Protein AF-A0A1Y5TD25-F1 (afdb_monomer_lite)

pLDDT: mean 84.26, std 8.85, range [54.5, 94.94]

Sequence (122 aa):
MSAVLLEIVLPIAVLAVLAAVLPLVLMPRSNRSQAVLRHTALITGVILLLVSGLIFVVLHLAAGQPVLGAFQVAPLPTVWYFLRMGLLSAIVWAPVLALGWYGLAQRIEQLKHLDQMREDDR

Structure (mmCIF, N/CA/C/O backbone):
data_AF-A0A1Y5TD25-F1
#
_entry.id   AF-A0A1Y5TD25-F1
#
loop_
_atom_site.group_PDB
_atom_site.id
_atom_site.type_symbol
_atom_site.label_atom_id
_atom_site.label_alt_id
_atom_site.label_comp_id
_atom_site.label_asym_id
_atom_site.label_entity_id
_atom_site.label_seq_id
_atom_site.pdbx_PDB_ins_code
_atom_site.Cartn_x
_atom_site.Cartn_y
_atom_site.Cartn_z
_atom_site.occupancy
_atom_site.B_iso_or_equiv
_atom_site.auth_seq_id
_atom_site.auth_comp_id
_atom_site.auth_asym_id
_atom_site.auth_atom_id
_atom_site.pdbx_PDB_model_num
ATOM 1 N N . MET A 1 1 ? -5.896 -1.862 -27.809 1.00 54.50 1 MET A N 1
ATOM 2 C CA . MET A 1 1 ? -6.623 -1.139 -26.736 1.00 54.50 1 MET A CA 1
ATOM 3 C C . MET A 1 1 ? -6.957 -2.020 -25.527 1.00 54.50 1 MET A C 1
ATOM 5 O O . MET A 1 1 ? -6.994 -1.488 -24.430 1.00 54.50 1 MET A O 1
ATOM 9 N N . SER A 1 2 ? -7.144 -3.339 -25.673 1.00 61.84 2 SER A N 1
ATOM 10 C CA . SER A 1 2 ? -7.450 -4.260 -24.558 1.00 61.84 2 SER A CA 1
ATOM 11 C C . SER A 1 2 ? -6.298 -4.498 -23.565 1.00 61.84 2 SER A C 1
ATOM 13 O O . SER A 1 2 ? -6.557 -4.620 -22.373 1.00 61.84 2 SER A O 1
ATOM 15 N N . ALA A 1 3 ? -5.039 -4.521 -24.021 1.00 67.00 3 ALA A N 1
ATOM 16 C CA . ALA A 1 3 ? -3.878 -4.796 -23.158 1.00 67.00 3 ALA A CA 1
ATOM 17 C C . ALA A 1 3 ? -3.624 -3.697 -22.108 1.00 67.00 3 ALA A C 1
ATOM 19 O O . ALA A 1 3 ? -3.473 -3.989 -20.928 1.00 67.00 3 ALA A O 1
ATOM 20 N N . VAL A 1 4 ? -3.703 -2.428 -22.520 1.00 67.44 4 VAL A N 1
ATOM 21 C CA . VAL A 1 4 ? -3.478 -1.264 -21.642 1.00 67.44 4 VAL A CA 1
ATOM 22 C C . VAL A 1 4 ? -4.513 -1.190 -20.517 1.00 67.44 4 VAL A C 1
ATOM 24 O O . VAL A 1 4 ? -4.188 -0.844 -19.385 1.00 67.44 4 VAL A O 1
ATOM 27 N N . LEU A 1 5 ? -5.768 -1.552 -20.804 1.00 69.31 5 LEU A N 1
ATOM 28 C CA . LEU A 1 5 ? -6.803 -1.620 -19.774 1.00 69.31 5 LEU A CA 1
ATOM 29 C C . LEU A 1 5 ? -6.479 -2.695 -18.739 1.00 69.31 5 LEU A C 1
ATOM 31 O O . LEU A 1 5 ? -6.628 -2.436 -17.554 1.00 69.31 5 LEU A O 1
ATOM 35 N N . LEU A 1 6 ? -5.994 -3.866 -19.152 1.00 75.56 6 LEU A N 1
ATOM 36 C CA . LEU A 1 6 ? -5.622 -4.924 -18.214 1.00 75.56 6 LEU A CA 1
ATOM 37 C C . LEU A 1 6 ? -4.432 -4.505 -17.332 1.00 75.56 6 LEU A C 1
ATOM 39 O O . LEU A 1 6 ? -4.469 -4.714 -16.124 1.00 75.56 6 LEU A O 1
ATOM 43 N N . GLU A 1 7 ? -3.419 -3.863 -17.918 1.00 74.25 7 GLU A N 1
ATOM 44 C CA . GLU A 1 7 ? -2.208 -3.401 -17.220 1.00 74.25 7 GLU A CA 1
ATOM 45 C C . GLU A 1 7 ? -2.486 -2.326 -16.162 1.00 74.25 7 GLU A C 1
ATOM 47 O O . GLU A 1 7 ? -1.785 -2.258 -15.155 1.00 74.25 7 GLU A O 1
ATOM 52 N N . ILE A 1 8 ? -3.523 -1.508 -16.364 1.00 75.81 8 ILE A N 1
ATOM 53 C CA . ILE A 1 8 ? -3.911 -0.441 -15.433 1.00 75.81 8 ILE A CA 1
ATOM 54 C C . ILE A 1 8 ? -4.980 -0.928 -14.447 1.00 75.81 8 ILE A C 1
ATOM 56 O O . ILE A 1 8 ? -4.865 -0.716 -13.239 1.00 75.81 8 ILE A O 1
ATOM 60 N N . VAL A 1 9 ? -6.028 -1.592 -14.943 1.00 82.75 9 VAL A N 1
ATOM 61 C CA . VAL A 1 9 ? -7.196 -1.982 -14.139 1.00 82.75 9 VAL A CA 1
ATOM 62 C C . VAL A 1 9 ? -6.850 -3.095 -13.161 1.00 82.75 9 VAL A C 1
ATOM 64 O O . VAL A 1 9 ? -7.317 -3.050 -12.025 1.00 82.75 9 VAL A O 1
ATOM 67 N N . LEU A 1 10 ? -6.024 -4.071 -13.553 1.00 83.56 10 LEU A N 1
ATOM 68 C CA . LEU A 1 10 ? -5.674 -5.190 -12.681 1.00 83.56 10 LEU A CA 1
ATOM 69 C C . LEU A 1 10 ? -4.976 -4.729 -11.385 1.00 83.56 10 LEU A C 1
ATOM 71 O O . LEU A 1 10 ? -5.475 -5.071 -10.312 1.00 83.56 10 LEU A O 1
ATOM 75 N N . PRO A 1 11 ? -3.894 -3.927 -11.419 1.00 82.81 11 PRO A N 1
ATOM 76 C CA . PRO A 1 11 ? -3.260 -3.469 -10.187 1.00 82.81 11 PRO A CA 1
ATOM 77 C C . PRO A 1 11 ? -4.162 -2.566 -9.340 1.00 82.81 11 PRO A C 1
ATOM 79 O O . PRO A 1 11 ? -4.168 -2.690 -8.117 1.00 82.81 11 PRO A O 1
ATOM 82 N N . ILE A 1 12 ? -4.983 -1.718 -9.968 1.00 85.00 12 ILE A N 1
ATOM 83 C CA . ILE A 1 12 ? -5.978 -0.895 -9.262 1.00 85.00 12 ILE A CA 1
ATOM 84 C C . ILE A 1 12 ? -6.999 -1.776 -8.533 1.00 85.00 12 ILE A C 1
ATOM 86 O O . ILE A 1 12 ? -7.269 -1.557 -7.352 1.00 85.00 12 ILE A O 1
ATOM 90 N N . ALA A 1 13 ? -7.540 -2.790 -9.210 1.00 86.50 13 ALA A N 1
ATOM 91 C CA . ALA A 1 13 ? -8.507 -3.716 -8.633 1.00 86.50 13 ALA A CA 1
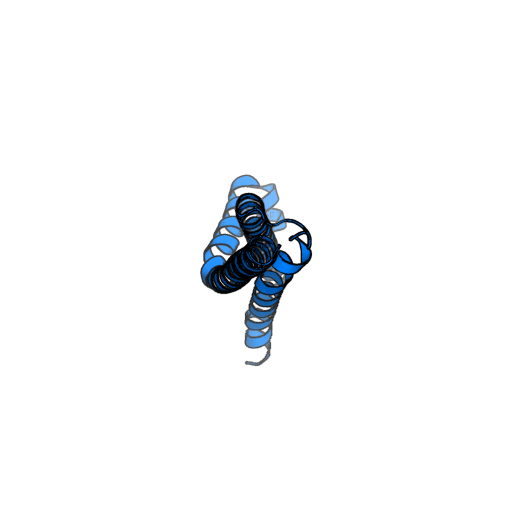ATOM 92 C C . ALA A 1 13 ? -7.897 -4.515 -7.475 1.00 86.50 13 ALA A C 1
ATOM 94 O O . ALA A 1 13 ? -8.520 -4.633 -6.422 1.00 86.50 13 ALA A O 1
ATOM 95 N N . VAL A 1 14 ? -6.660 -5.001 -7.630 1.00 88.31 14 VAL A N 1
ATOM 96 C CA . VAL A 1 14 ? -5.925 -5.695 -6.562 1.00 88.31 14 VAL A CA 1
ATOM 97 C C . VAL A 1 14 ? -5.767 -4.793 -5.338 1.00 88.31 14 VAL A C 1
ATOM 99 O O . VAL A 1 14 ? -6.083 -5.216 -4.227 1.00 88.31 14 VAL A O 1
ATOM 102 N N . LEU A 1 15 ? -5.342 -3.539 -5.520 1.00 87.00 15 LEU A N 1
ATOM 103 C CA . LEU A 1 15 ? -5.167 -2.594 -4.415 1.00 87.00 15 LEU A CA 1
ATOM 104 C C . LEU A 1 15 ? -6.490 -2.236 -3.731 1.00 87.00 15 LEU A C 1
ATOM 106 O O . LEU A 1 15 ? -6.540 -2.185 -2.503 1.00 87.00 15 LEU A O 1
ATOM 110 N N . ALA A 1 16 ? -7.565 -2.037 -4.495 1.00 85.19 16 ALA A N 1
ATOM 111 C CA . ALA A 1 16 ? -8.888 -1.756 -3.944 1.00 85.19 16 ALA A CA 1
ATOM 112 C C . ALA A 1 16 ? -9.433 -2.940 -3.126 1.00 85.19 16 ALA A C 1
ATOM 114 O O . ALA A 1 16 ? -9.914 -2.751 -2.008 1.00 85.19 16 ALA A O 1
ATOM 115 N N . VAL A 1 17 ? -9.307 -4.167 -3.645 1.00 88.81 17 VAL A N 1
ATOM 116 C CA . VAL A 1 17 ? -9.718 -5.385 -2.931 1.00 88.81 17 VAL A CA 1
ATOM 117 C C . VAL A 1 17 ? -8.900 -5.559 -1.654 1.00 88.81 17 VAL A C 1
ATOM 119 O O . VAL A 1 17 ? -9.472 -5.787 -0.589 1.00 88.81 17 VAL A O 1
ATOM 122 N N . LEU A 1 18 ? -7.577 -5.394 -1.725 1.00 87.81 18 LEU A N 1
ATOM 123 C CA . LEU A 1 18 ? -6.715 -5.475 -0.546 1.00 87.81 18 LEU A CA 1
ATOM 124 C C . LEU A 1 18 ? -7.088 -4.418 0.495 1.00 87.81 18 LEU A C 1
ATOM 126 O O . LEU A 1 18 ? -7.190 -4.751 1.672 1.00 87.81 18 LEU A O 1
ATOM 130 N N . ALA A 1 19 ? -7.356 -3.180 0.081 1.00 84.62 19 ALA A N 1
ATOM 131 C CA . ALA A 1 19 ? -7.733 -2.103 0.993 1.00 84.62 19 ALA A CA 1
ATOM 132 C C . ALA A 1 19 ? -9.050 -2.369 1.733 1.00 84.62 19 ALA A C 1
ATOM 134 O O . ALA A 1 19 ? -9.189 -1.968 2.887 1.00 84.62 19 ALA A O 1
ATOM 135 N N . ALA A 1 20 ? -9.991 -3.074 1.101 1.00 84.56 20 ALA A N 1
ATOM 136 C CA . ALA A 1 20 ? -11.248 -3.469 1.727 1.00 84.56 20 ALA A CA 1
ATOM 137 C C . ALA A 1 20 ? -11.104 -4.707 2.632 1.00 84.56 20 ALA A C 1
ATOM 139 O O . ALA A 1 20 ? -11.716 -4.772 3.697 1.00 84.56 20 ALA A O 1
ATOM 140 N N . VAL A 1 21 ? -10.303 -5.696 2.221 1.00 86.56 21 VAL A N 1
ATOM 141 C CA . VAL A 1 21 ? -10.215 -7.002 2.896 1.00 86.56 21 VAL A CA 1
ATOM 142 C C . VAL A 1 21 ? -9.222 -6.992 4.057 1.00 86.56 21 VAL A C 1
ATOM 144 O O . VAL A 1 21 ? -9.520 -7.567 5.106 1.00 86.56 21 VAL A O 1
ATOM 147 N N . LEU A 1 22 ? -8.065 -6.334 3.920 1.00 83.75 22 LEU A N 1
ATOM 148 C CA . LEU A 1 22 ? -7.029 -6.346 4.961 1.00 83.75 22 LEU A CA 1
ATOM 149 C C . LEU A 1 22 ? -7.530 -5.890 6.335 1.00 83.75 22 LEU A C 1
ATOM 151 O O . LEU A 1 22 ? -7.252 -6.595 7.305 1.00 83.75 22 LEU A O 1
ATOM 155 N N . PRO A 1 23 ? -8.277 -4.775 6.460 1.00 77.81 23 PRO A N 1
ATOM 156 C CA . PRO A 1 23 ? -8.766 -4.320 7.757 1.00 77.81 23 PRO A CA 1
ATOM 157 C C . PRO A 1 23 ? -9.649 -5.364 8.442 1.00 77.81 23 PRO A C 1
ATOM 159 O O . PRO A 1 23 ? -9.596 -5.511 9.659 1.00 77.81 23 PRO A O 1
ATOM 162 N N . LEU A 1 24 ? -10.427 -6.120 7.660 1.00 79.06 24 LEU A N 1
ATOM 163 C CA . LEU A 1 24 ? -11.330 -7.157 8.161 1.00 79.06 24 LEU A CA 1
ATOM 164 C C . LEU A 1 24 ? -10.576 -8.403 8.632 1.00 79.06 24 LEU A C 1
ATOM 166 O O . LEU A 1 24 ? -10.984 -9.029 9.606 1.00 79.06 24 LEU A O 1
ATOM 170 N N . VAL A 1 25 ? -9.490 -8.764 7.945 1.00 82.75 25 VAL A N 1
ATOM 171 C CA . VAL A 1 25 ? -8.659 -9.930 8.284 1.00 82.75 25 VAL A CA 1
ATOM 172 C C . VAL A 1 25 ? -7.727 -9.628 9.459 1.00 82.75 25 VAL A C 1
ATOM 174 O O . VAL A 1 25 ? -7.521 -10.478 10.320 1.00 82.75 25 VAL A O 1
ATOM 177 N N . LEU A 1 26 ? -7.172 -8.415 9.509 1.00 78.44 26 LEU A N 1
ATOM 178 C CA . LEU A 1 26 ? -6.217 -7.997 10.534 1.00 78.44 26 LEU A CA 1
ATOM 179 C C . LEU A 1 26 ? -6.880 -7.576 11.851 1.00 78.44 26 LEU A C 1
ATOM 181 O O . LEU A 1 26 ? -6.187 -7.479 12.863 1.00 78.44 26 LEU A O 1
ATOM 185 N N . MET A 1 27 ? -8.186 -7.293 11.867 1.00 71.50 27 MET A N 1
ATOM 186 C CA . MET A 1 27 ? -8.892 -6.887 13.082 1.00 71.50 27 MET A CA 1
ATOM 187 C C . MET A 1 27 ? -9.408 -8.107 13.868 1.00 71.50 27 MET A C 1
ATOM 189 O O . MET A 1 27 ? -10.273 -8.838 13.381 1.00 71.50 27 MET A O 1
ATOM 193 N N . PRO A 1 28 ? -8.951 -8.324 15.117 1.00 66.69 28 PRO A N 1
ATOM 194 C CA . PRO A 1 28 ? -9.481 -9.385 15.967 1.00 66.69 28 PRO A CA 1
ATOM 195 C C . PRO A 1 28 ? -10.945 -9.108 16.332 1.00 66.69 28 PRO A C 1
ATOM 197 O O . PRO A 1 28 ? -11.269 -8.032 16.837 1.00 66.69 28 PRO A O 1
ATOM 200 N N . ARG A 1 29 ? -11.829 -10.098 16.136 1.00 62.59 29 ARG A N 1
ATOM 201 C CA . ARG A 1 29 ? -13.286 -9.979 16.363 1.00 62.59 29 ARG A CA 1
ATOM 202 C C . ARG A 1 29 ? -13.696 -9.564 17.786 1.00 62.59 29 ARG A C 1
ATOM 204 O O . ARG A 1 29 ? -14.822 -9.111 17.957 1.00 62.59 29 ARG A O 1
ATOM 211 N N . SER A 1 30 ? -12.831 -9.709 18.795 1.00 58.75 30 SER A N 1
ATOM 212 C CA . SER A 1 30 ? -13.169 -9.419 20.200 1.00 58.75 30 SER A CA 1
ATOM 213 C C . SER A 1 30 ? -12.697 -8.056 20.718 1.00 58.75 30 SER A C 1
ATOM 215 O O . SER A 1 30 ? -13.013 -7.710 21.855 1.00 58.75 30 SER A O 1
ATOM 217 N N . ASN A 1 31 ? -11.947 -7.267 19.938 1.00 60.53 31 ASN A N 1
ATOM 218 C CA . ASN A 1 31 ? -11.331 -6.044 20.458 1.00 60.53 31 ASN A CA 1
ATOM 219 C C . ASN A 1 31 ? -12.186 -4.795 20.202 1.00 60.53 31 ASN A C 1
ATOM 221 O O . ASN A 1 31 ? -12.259 -4.281 19.091 1.00 60.53 31 ASN A O 1
ATOM 225 N N . ARG A 1 32 ? -12.763 -4.251 21.283 1.00 61.16 32 ARG A N 1
ATOM 226 C CA . ARG A 1 32 ? -13.573 -3.013 21.310 1.00 61.16 32 ARG A CA 1
ATOM 227 C C . ARG A 1 32 ? -12.744 -1.716 21.394 1.00 61.16 32 ARG A C 1
ATOM 229 O O . ARG A 1 32 ? -13.283 -0.646 21.678 1.00 61.16 32 ARG A O 1
ATOM 236 N N . SER A 1 33 ? -11.426 -1.794 21.203 1.00 72.62 33 SER A N 1
ATOM 237 C CA . SER A 1 33 ? -10.517 -0.662 21.415 1.00 72.62 33 SER A CA 1
ATOM 238 C C . SER A 1 33 ? -10.275 0.138 20.134 1.00 72.62 33 SER A C 1
ATOM 240 O O . SER A 1 33 ? -9.752 -0.385 19.149 1.00 72.62 33 SER A O 1
ATOM 242 N N . GLN A 1 34 ? -10.562 1.443 20.188 1.00 72.88 34 GLN A N 1
ATOM 243 C CA . GLN A 1 34 ? -10.250 2.404 19.119 1.00 72.88 34 GLN A CA 1
ATOM 244 C C . GLN A 1 34 ? -8.739 2.464 18.807 1.00 72.88 34 GLN A C 1
ATOM 246 O O . GLN A 1 34 ? -8.335 2.737 17.676 1.00 72.88 34 GLN A O 1
ATOM 251 N N . ALA A 1 35 ? -7.879 2.156 19.788 1.00 76.56 35 ALA A N 1
ATOM 252 C CA . ALA A 1 35 ? -6.430 2.125 19.590 1.00 76.56 35 ALA A CA 1
ATOM 253 C C . ALA A 1 35 ? -5.985 0.963 18.687 1.00 76.56 35 ALA A C 1
ATOM 255 O O . ALA A 1 35 ? -5.063 1.132 17.886 1.00 76.56 35 ALA A O 1
ATOM 256 N N . VAL A 1 36 ? -6.657 -0.190 18.787 1.00 79.12 36 VAL A N 1
ATOM 257 C CA . VAL A 1 36 ? -6.413 -1.356 17.923 1.00 79.12 36 VAL A CA 1
ATOM 258 C C . VAL A 1 36 ? -6.854 -1.035 16.501 1.00 79.12 36 VAL A C 1
ATOM 260 O O . VAL A 1 36 ? -6.096 -1.267 15.567 1.00 79.12 36 VAL A O 1
ATOM 263 N N . LEU A 1 37 ? -8.013 -0.388 16.344 1.00 79.19 37 LEU A N 1
ATOM 264 C CA . LEU A 1 37 ? -8.526 0.024 15.039 1.00 79.19 37 LEU A CA 1
ATOM 265 C C . LEU A 1 37 ? -7.549 0.956 14.295 1.00 79.19 37 LEU A C 1
ATOM 267 O O . LEU A 1 37 ? -7.288 0.770 13.105 1.00 79.19 37 LEU A O 1
ATOM 271 N N . ARG A 1 38 ? -6.958 1.934 14.996 1.00 82.25 38 ARG A N 1
ATOM 272 C CA . ARG A 1 38 ? -5.935 2.824 14.420 1.00 82.25 38 ARG A CA 1
ATOM 273 C C . ARG A 1 38 ? -4.665 2.069 14.012 1.00 82.25 38 ARG A C 1
ATOM 275 O O . ARG A 1 38 ? -4.123 2.340 12.944 1.00 82.25 38 ARG A O 1
ATOM 282 N N . HIS A 1 39 ? -4.199 1.121 14.831 1.00 85.06 39 HIS A N 1
ATOM 283 C CA . HIS A 1 39 ? -3.036 0.293 14.490 1.00 85.06 39 HIS A CA 1
ATOM 284 C C . HIS A 1 39 ? -3.307 -0.598 13.276 1.00 85.06 39 HIS A C 1
ATOM 286 O O . HIS A 1 39 ? -2.467 -0.674 12.384 1.00 85.06 39 HIS A O 1
ATOM 292 N N . THR A 1 40 ? -4.488 -1.213 13.193 1.00 86.19 40 THR A N 1
ATOM 293 C CA . THR A 1 40 ? -4.884 -2.027 12.040 1.00 86.19 40 THR A CA 1
ATOM 294 C C . THR A 1 40 ? -4.922 -1.201 10.754 1.00 86.19 40 THR A C 1
ATOM 296 O O . THR A 1 40 ? -4.408 -1.655 9.731 1.00 86.19 40 THR A O 1
ATOM 299 N N . ALA A 1 41 ? -5.456 0.024 10.795 1.00 85.75 41 ALA A N 1
ATOM 300 C CA . ALA A 1 41 ? -5.439 0.924 9.640 1.00 85.75 41 ALA A CA 1
ATOM 301 C C . ALA A 1 41 ? -4.016 1.317 9.224 1.00 85.75 41 ALA A C 1
ATOM 303 O O . ALA A 1 41 ? -3.700 1.283 8.037 1.00 85.75 41 ALA A O 1
ATOM 304 N N . LEU A 1 42 ? -3.145 1.628 10.190 1.00 90.44 42 LEU A N 1
ATOM 305 C CA . LEU A 1 42 ? -1.746 1.960 9.919 1.00 90.44 42 LEU A CA 1
ATOM 306 C C . LEU A 1 42 ? -1.005 0.784 9.266 1.00 90.44 42 LEU A C 1
ATOM 308 O O . LEU A 1 42 ? -0.374 0.963 8.228 1.00 90.44 42 LEU A O 1
ATOM 312 N N . ILE A 1 43 ? -1.124 -0.419 9.835 1.00 90.50 43 ILE A N 1
ATOM 313 C CA . ILE A 1 43 ? -0.510 -1.640 9.290 1.00 90.50 43 ILE A CA 1
ATOM 314 C C . ILE A 1 43 ? -1.044 -1.917 7.883 1.00 90.50 43 ILE A C 1
ATOM 316 O O . ILE A 1 43 ? -0.266 -2.197 6.974 1.00 90.50 43 ILE A O 1
ATOM 320 N N . THR A 1 44 ? -2.356 -1.776 7.679 1.00 88.38 44 THR A N 1
ATOM 321 C CA . THR A 1 44 ? -2.971 -1.946 6.358 1.00 88.38 44 THR A CA 1
ATOM 322 C C . THR A 1 44 ? -2.407 -0.948 5.348 1.00 88.38 44 THR A C 1
ATOM 324 O O . THR A 1 44 ? -2.037 -1.346 4.248 1.00 88.38 44 THR A O 1
ATOM 327 N N . GLY A 1 45 ? -2.274 0.328 5.722 1.00 90.56 45 GLY A N 1
ATOM 328 C CA . GLY A 1 45 ? -1.680 1.355 4.866 1.00 90.56 45 GLY A CA 1
ATOM 329 C C . GLY A 1 45 ? -0.224 1.057 4.499 1.00 90.56 45 GLY A C 1
ATOM 330 O O . GLY A 1 45 ? 0.156 1.203 3.339 1.00 90.56 45 GLY A O 1
ATOM 331 N N . VAL A 1 46 ? 0.581 0.572 5.451 1.00 93.75 46 VAL A N 1
ATOM 332 C CA . VAL A 1 46 ? 1.969 0.149 5.188 1.00 93.75 46 VAL A CA 1
ATOM 333 C C . VAL A 1 46 ? 2.008 -1.031 4.218 1.00 93.75 46 VAL A C 1
ATOM 335 O O . VAL A 1 46 ? 2.793 -1.013 3.272 1.00 93.75 46 VAL A O 1
ATOM 338 N N . ILE A 1 47 ? 1.144 -2.033 4.396 1.00 92.50 47 ILE A N 1
ATOM 339 C CA . ILE A 1 47 ? 1.082 -3.178 3.480 1.00 92.50 47 ILE A CA 1
ATOM 340 C C . ILE A 1 47 ? 0.680 -2.719 2.076 1.00 92.50 47 ILE A C 1
ATOM 342 O O . ILE A 1 47 ? 1.337 -3.094 1.108 1.00 92.50 47 ILE A O 1
ATOM 346 N N . LEU A 1 48 ? -0.341 -1.867 1.951 1.00 90.94 48 LEU A N 1
ATOM 347 C CA . LEU A 1 48 ? -0.772 -1.334 0.656 1.00 90.94 48 LEU A CA 1
ATOM 348 C C . LEU A 1 48 ? 0.332 -0.529 -0.029 1.00 90.94 48 LEU A C 1
ATOM 350 O O . LEU A 1 48 ? 0.526 -0.680 -1.234 1.00 90.94 48 LEU A O 1
ATOM 354 N N . LEU A 1 49 ? 1.097 0.266 0.721 1.00 92.88 49 LEU A N 1
ATOM 355 C CA . LEU A 1 49 ? 2.254 0.990 0.197 1.00 92.88 49 LEU A CA 1
ATOM 356 C C . LEU A 1 49 ? 3.309 0.033 -0.377 1.00 92.88 49 LEU A C 1
ATOM 358 O O . LEU A 1 49 ? 3.756 0.222 -1.510 1.00 92.88 49 LEU A O 1
ATOM 362 N N . LEU A 1 50 ? 3.681 -1.004 0.380 1.00 93.25 50 LEU A N 1
ATOM 363 C CA . LEU A 1 50 ? 4.680 -1.988 -0.047 1.00 93.25 50 LEU A CA 1
ATOM 364 C C . LEU A 1 50 ? 4.203 -2.797 -1.257 1.00 93.25 50 LEU A C 1
ATOM 366 O O . LEU A 1 50 ? 4.957 -2.966 -2.214 1.00 93.25 50 LEU A O 1
ATOM 370 N N . VAL A 1 51 ? 2.946 -3.245 -1.249 1.00 92.88 51 VAL A N 1
ATOM 371 C CA . VAL A 1 51 ? 2.337 -3.969 -2.373 1.00 92.88 51 VAL A CA 1
ATOM 372 C C . VAL A 1 51 ? 2.287 -3.088 -3.618 1.00 92.88 51 VAL A C 1
ATOM 374 O O . VAL A 1 51 ? 2.644 -3.547 -4.699 1.00 92.88 51 VAL A O 1
ATOM 377 N N . SER A 1 52 ? 1.917 -1.815 -3.477 1.00 90.62 52 SER A N 1
ATOM 378 C CA . SER A 1 52 ? 1.903 -0.869 -4.597 1.00 90.62 52 SER A CA 1
ATOM 379 C C . SER A 1 52 ? 3.304 -0.671 -5.176 1.00 90.62 52 SER A C 1
ATOM 381 O O . SER A 1 52 ? 3.485 -0.740 -6.389 1.00 90.62 52 SER A O 1
ATOM 383 N N . GLY A 1 53 ? 4.316 -0.487 -4.321 1.00 89.88 53 GLY A N 1
ATOM 384 C CA . GLY A 1 53 ? 5.711 -0.395 -4.756 1.00 89.88 53 GLY A CA 1
ATOM 385 C C . GLY A 1 53 ? 6.165 -1.646 -5.513 1.00 89.88 53 GLY A C 1
ATOM 386 O O . GLY A 1 53 ? 6.762 -1.534 -6.583 1.00 89.88 53 GLY A O 1
ATOM 387 N N . LEU A 1 54 ? 5.817 -2.834 -5.010 1.00 93.06 54 LEU A N 1
ATOM 388 C CA . LEU A 1 54 ? 6.134 -4.107 -5.659 1.00 93.06 54 LEU A CA 1
ATOM 389 C C . LEU A 1 54 ? 5.434 -4.260 -7.017 1.00 93.06 54 LEU A C 1
ATOM 391 O O . LEU A 1 54 ? 6.063 -4.691 -7.980 1.00 93.06 54 LEU A O 1
ATOM 395 N N . ILE A 1 55 ? 4.166 -3.858 -7.121 1.00 91.12 55 ILE A N 1
ATOM 396 C CA . ILE A 1 55 ? 3.430 -3.816 -8.391 1.00 91.12 55 ILE A CA 1
ATOM 397 C C . ILE A 1 55 ? 4.186 -2.959 -9.412 1.00 91.12 55 ILE A C 1
ATOM 399 O O . ILE A 1 55 ? 4.410 -3.406 -10.535 1.00 91.12 55 ILE A O 1
ATOM 403 N N . PHE A 1 56 ? 4.636 -1.759 -9.029 1.00 90.50 56 PHE A N 1
ATOM 404 C CA . PHE A 1 56 ? 5.393 -0.902 -9.942 1.00 90.50 56 PHE A CA 1
ATOM 405 C C . PHE A 1 56 ? 6.732 -1.517 -10.353 1.00 90.50 56 PHE A C 1
ATOM 407 O O . PHE A 1 56 ? 7.098 -1.394 -11.520 1.00 90.50 56 PHE A O 1
ATOM 414 N N . VAL A 1 57 ? 7.434 -2.211 -9.451 1.00 92.25 57 VAL A N 1
ATOM 415 C CA . VAL A 1 57 ? 8.649 -2.971 -9.798 1.00 92.25 57 VAL A CA 1
ATOM 416 C C . VAL A 1 57 ? 8.342 -4.019 -10.868 1.00 92.25 57 VAL A C 1
ATOM 418 O O . VAL A 1 57 ? 9.028 -4.068 -11.888 1.00 92.25 57 VAL A O 1
ATOM 421 N N . VAL A 1 58 ? 7.294 -4.823 -10.666 1.00 91.06 58 VAL A N 1
ATOM 422 C CA . VAL A 1 58 ? 6.889 -5.882 -11.605 1.00 91.06 58 VAL A CA 1
ATOM 423 C C . VAL A 1 58 ? 6.500 -5.297 -12.962 1.00 91.06 58 VAL A C 1
ATOM 425 O O . VAL A 1 58 ? 6.947 -5.807 -13.986 1.00 91.06 58 VAL A O 1
ATOM 428 N N . LEU A 1 59 ? 5.735 -4.202 -12.985 1.00 88.25 59 LEU A N 1
ATOM 429 C CA . LEU A 1 59 ? 5.355 -3.522 -14.226 1.00 88.25 59 LEU A CA 1
ATOM 430 C C . LEU A 1 59 ? 6.576 -2.987 -14.987 1.00 88.25 59 LEU A C 1
ATOM 432 O O . LEU A 1 59 ? 6.647 -3.131 -16.203 1.00 88.25 59 LEU A O 1
ATOM 436 N N . HIS A 1 60 ? 7.564 -2.419 -14.290 1.00 89.62 60 HIS A N 1
ATOM 437 C CA . HIS A 1 60 ? 8.786 -1.927 -14.933 1.00 89.62 60 HIS A CA 1
ATOM 438 C C . HIS A 1 60 ? 9.644 -3.070 -15.488 1.00 89.62 60 HIS A C 1
ATOM 440 O O . HIS A 1 60 ? 10.160 -2.958 -16.599 1.00 89.62 60 HIS A O 1
ATOM 446 N N . LEU A 1 61 ? 9.761 -4.181 -14.755 1.00 90.38 61 LEU A N 1
ATOM 447 C CA . LEU A 1 61 ? 10.434 -5.386 -15.247 1.00 90.38 61 LEU A CA 1
ATOM 448 C C . LEU A 1 61 ? 9.726 -5.959 -16.484 1.00 90.38 61 LEU A C 1
ATOM 450 O O . LEU A 1 61 ? 10.388 -6.283 -17.467 1.00 90.38 61 LEU A O 1
ATOM 454 N N . ALA A 1 62 ? 8.391 -6.028 -16.467 1.00 88.44 62 ALA A N 1
ATOM 455 C CA . ALA A 1 62 ? 7.589 -6.488 -17.601 1.00 88.44 62 ALA A CA 1
ATOM 456 C C . ALA A 1 62 ? 7.708 -5.562 -18.824 1.00 88.44 62 ALA A C 1
ATOM 458 O O . ALA A 1 62 ? 7.699 -6.036 -19.957 1.00 88.44 62 ALA A O 1
ATOM 459 N N . ALA A 1 63 ? 7.892 -4.258 -18.601 1.00 87.44 63 ALA A N 1
ATOM 460 C CA . ALA A 1 63 ? 8.156 -3.269 -19.645 1.00 87.44 63 ALA A CA 1
ATOM 461 C C . ALA A 1 63 ? 9.609 -3.289 -20.174 1.00 87.44 63 ALA A C 1
ATOM 463 O O . ALA A 1 63 ? 9.970 -2.445 -20.995 1.00 87.44 63 ALA A O 1
ATOM 464 N N . GLY A 1 64 ? 10.458 -4.210 -19.699 1.00 88.56 64 GLY A N 1
ATOM 465 C CA . GLY A 1 64 ? 11.853 -4.344 -20.132 1.00 88.56 64 GLY A CA 1
ATOM 466 C C . GLY A 1 64 ? 12.807 -3.294 -19.551 1.00 88.56 64 GLY A C 1
ATOM 467 O O . GLY A 1 64 ? 13.919 -3.135 -20.051 1.00 88.56 64 GLY A O 1
ATOM 468 N N . GLN A 1 65 ? 12.401 -2.565 -18.507 1.00 89.25 65 GLN A N 1
ATOM 469 C CA . GLN A 1 65 ? 13.261 -1.576 -17.853 1.00 89.25 65 GLN A CA 1
ATOM 470 C C . GLN A 1 65 ? 14.340 -2.265 -16.999 1.00 89.25 65 GLN A C 1
ATOM 472 O O . GLN A 1 65 ? 14.052 -3.264 -16.329 1.00 89.25 65 GLN A O 1
ATOM 477 N N . PRO A 1 66 ? 15.576 -1.728 -16.936 1.00 89.75 66 PRO A N 1
ATOM 478 C CA . PRO A 1 66 ? 16.696 -2.348 -16.227 1.00 89.75 66 PRO A CA 1
ATOM 479 C C . PRO A 1 66 ? 16.628 -2.119 -14.704 1.00 89.75 66 PRO A C 1
ATOM 481 O O . PRO A 1 66 ? 17.563 -1.598 -14.097 1.00 89.75 66 PRO A O 1
ATOM 484 N N . VAL A 1 67 ? 15.528 -2.520 -14.059 1.00 90.19 67 VAL A N 1
ATOM 485 C CA . VAL A 1 67 ? 15.282 -2.293 -12.621 1.00 90.19 67 VAL A CA 1
ATOM 486 C C . VAL A 1 67 ? 16.369 -2.924 -11.748 1.00 90.19 67 VAL A C 1
ATOM 488 O O . VAL A 1 67 ? 16.843 -2.295 -10.805 1.00 90.19 67 VAL A O 1
ATOM 491 N N . LEU A 1 68 ? 16.806 -4.142 -12.083 1.00 90.06 68 LEU A N 1
ATOM 492 C CA . LEU A 1 68 ? 17.880 -4.828 -11.355 1.00 90.06 68 LEU A CA 1
ATOM 493 C C . LEU A 1 68 ? 19.221 -4.095 -11.488 1.00 90.06 68 LEU A C 1
ATOM 495 O O . LEU A 1 68 ? 19.944 -3.966 -10.504 1.00 90.06 68 LEU A O 1
ATOM 499 N N . GLY A 1 69 ? 19.525 -3.567 -12.678 1.00 89.38 69 GLY A N 1
ATOM 500 C CA . GLY A 1 69 ? 20.725 -2.760 -12.905 1.00 89.38 69 GLY A CA 1
ATOM 501 C C . GLY A 1 69 ? 20.682 -1.443 -12.127 1.00 89.38 69 GLY A C 1
ATOM 502 O O . GLY A 1 69 ? 21.650 -1.088 -11.461 1.00 89.38 69 GLY A O 1
ATOM 503 N N . ALA A 1 70 ? 19.532 -0.761 -12.126 1.00 88.75 70 ALA A N 1
ATOM 504 C CA . ALA A 1 70 ? 19.327 0.450 -11.334 1.00 88.75 70 ALA A CA 1
ATOM 505 C C . ALA A 1 70 ? 19.513 0.189 -9.828 1.00 88.75 70 ALA A C 1
ATOM 507 O O . ALA A 1 70 ? 20.205 0.952 -9.155 1.00 88.75 70 ALA A O 1
ATOM 508 N N . PHE A 1 71 ? 18.979 -0.927 -9.320 1.00 91.62 71 PHE A N 1
ATOM 509 C CA . PHE A 1 71 ? 19.117 -1.314 -7.916 1.00 91.62 71 PHE A CA 1
ATOM 510 C C . PHE A 1 71 ? 20.567 -1.641 -7.522 1.00 91.62 71 PHE A C 1
ATOM 512 O O . PHE A 1 71 ? 20.990 -1.283 -6.427 1.00 91.62 71 PHE A O 1
ATOM 519 N N . GLN A 1 72 ? 21.343 -2.281 -8.404 1.00 93.75 72 GLN A N 1
ATOM 520 C CA . GLN A 1 72 ? 22.763 -2.573 -8.156 1.00 93.75 72 GLN A CA 1
ATOM 521 C C . GLN A 1 72 ? 23.623 -1.305 -8.083 1.00 93.75 72 GLN A C 1
ATOM 523 O O . GLN A 1 72 ? 24.552 -1.242 -7.282 1.00 93.75 72 GLN A O 1
ATOM 528 N N . VAL A 1 73 ? 23.313 -0.299 -8.904 1.00 94.31 73 VAL A N 1
ATOM 529 C CA . VAL A 1 73 ? 24.062 0.966 -8.949 1.00 94.31 73 VAL A CA 1
ATOM 530 C C . VAL A 1 73 ? 23.645 1.908 -7.817 1.00 94.31 73 VAL A C 1
ATOM 532 O O . VAL A 1 73 ? 24.490 2.566 -7.214 1.00 94.31 73 VAL A O 1
ATOM 535 N N . ALA A 1 74 ? 22.346 1.994 -7.526 1.00 92.75 74 ALA A N 1
ATOM 536 C CA . ALA A 1 74 ? 21.789 2.968 -6.594 1.00 92.75 74 ALA A CA 1
ATOM 537 C C . ALA A 1 74 ? 20.597 2.384 -5.804 1.00 92.75 74 ALA A C 1
ATOM 539 O O . ALA A 1 74 ? 19.450 2.783 -6.027 1.00 92.75 74 ALA A O 1
ATOM 540 N N . PRO A 1 75 ? 20.839 1.492 -4.823 1.00 91.25 75 PRO A N 1
ATOM 541 C CA . PRO A 1 75 ? 19.774 0.732 -4.166 1.00 91.25 75 PRO A CA 1
ATOM 542 C C . PRO A 1 75 ? 18.779 1.626 -3.418 1.00 91.25 75 PRO A C 1
ATOM 544 O O . PRO A 1 75 ? 17.570 1.498 -3.604 1.00 91.25 75 PRO A O 1
ATOM 547 N N . LEU A 1 76 ? 19.269 2.575 -2.610 1.00 94.94 76 LEU A N 1
ATOM 548 C CA . LEU A 1 76 ? 18.407 3.474 -1.833 1.00 94.94 76 LEU A CA 1
ATOM 549 C C . LEU A 1 76 ? 17.544 4.383 -2.733 1.00 94.94 76 LEU A C 1
ATOM 551 O O . LEU A 1 76 ? 16.325 4.400 -2.541 1.00 94.94 76 LEU A O 1
ATOM 555 N N . PRO A 1 77 ? 18.098 5.084 -3.746 1.00 94.38 77 PRO A N 1
ATOM 556 C CA . PRO A 1 77 ? 17.289 5.847 -4.699 1.00 94.38 77 PRO A CA 1
ATOM 557 C C . PRO A 1 77 ? 16.265 5.006 -5.466 1.00 94.38 77 PRO A C 1
ATOM 559 O O . PRO A 1 77 ? 15.135 5.455 -5.657 1.00 94.38 77 PRO A O 1
ATOM 562 N N . THR A 1 78 ? 16.622 3.786 -5.882 1.00 91.44 78 THR A N 1
ATOM 563 C CA . THR A 1 78 ? 15.695 2.887 -6.583 1.00 91.44 78 THR A CA 1
ATOM 564 C C . THR A 1 78 ? 14.533 2.469 -5.682 1.00 91.44 78 THR A C 1
ATOM 566 O O . THR A 1 78 ? 13.379 2.558 -6.094 1.00 91.44 78 THR A O 1
ATOM 569 N N . VAL A 1 79 ? 14.800 2.084 -4.431 1.00 93.06 79 VAL A N 1
ATOM 570 C CA . VAL A 1 79 ? 13.741 1.744 -3.464 1.00 93.06 79 VAL A CA 1
ATOM 571 C C . VAL A 1 79 ? 12.846 2.951 -3.191 1.00 93.06 79 VAL A C 1
ATOM 573 O O . VAL A 1 79 ? 11.621 2.827 -3.215 1.00 93.06 79 VAL A O 1
ATOM 576 N N . TRP A 1 80 ? 13.438 4.131 -2.986 1.00 94.94 80 TRP A N 1
ATOM 577 C CA . TRP A 1 80 ? 12.682 5.360 -2.758 1.00 94.94 80 TRP A CA 1
ATOM 578 C C . TRP A 1 80 ? 11.781 5.722 -3.942 1.00 94.94 80 TRP A C 1
ATOM 580 O O . TRP A 1 80 ? 10.641 6.137 -3.740 1.00 94.94 80 TRP A O 1
ATOM 590 N N . TYR A 1 81 ? 12.254 5.521 -5.173 1.00 93.50 81 TYR A N 1
ATOM 591 C CA . TYR A 1 81 ? 11.454 5.738 -6.376 1.00 93.50 81 TYR A CA 1
ATOM 592 C C . TYR A 1 81 ? 10.178 4.884 -6.373 1.00 93.50 81 TYR A C 1
ATOM 594 O O . TYR A 1 81 ? 9.078 5.422 -6.522 1.00 93.50 81 TYR A O 1
ATOM 602 N N . PHE A 1 82 ? 10.297 3.576 -6.133 1.00 92.56 82 PHE A N 1
ATOM 603 C CA . PHE A 1 82 ? 9.135 2.682 -6.118 1.00 92.56 82 PHE A CA 1
ATOM 604 C C . PHE A 1 82 ? 8.223 2.910 -4.911 1.00 92.56 82 PHE A C 1
ATOM 606 O O . PHE A 1 82 ? 7.003 2.851 -5.058 1.00 92.56 82 PHE A O 1
ATOM 613 N N . LEU A 1 83 ? 8.778 3.250 -3.743 1.00 92.00 83 LEU A N 1
ATOM 614 C CA . LEU A 1 83 ? 7.978 3.663 -2.586 1.00 92.00 83 LEU A CA 1
ATOM 615 C C . LEU A 1 83 ? 7.193 4.943 -2.871 1.00 92.00 83 LEU A C 1
ATOM 617 O O . LEU A 1 83 ? 6.010 5.017 -2.549 1.00 92.00 83 LEU A O 1
ATOM 621 N N . ARG A 1 84 ? 7.811 5.935 -3.519 1.00 94.06 84 ARG A N 1
ATOM 622 C CA . ARG A 1 84 ? 7.131 7.168 -3.929 1.00 94.06 84 ARG A CA 1
ATOM 623 C C . ARG A 1 84 ? 6.012 6.881 -4.927 1.00 94.06 84 ARG A C 1
ATOM 625 O O . ARG A 1 84 ? 4.938 7.456 -4.786 1.00 94.06 84 ARG A O 1
ATOM 632 N N . MET A 1 85 ? 6.227 5.988 -5.893 1.00 90.06 85 MET A N 1
ATOM 633 C CA . MET A 1 85 ? 5.168 5.557 -6.814 1.00 90.06 85 MET A CA 1
ATOM 634 C C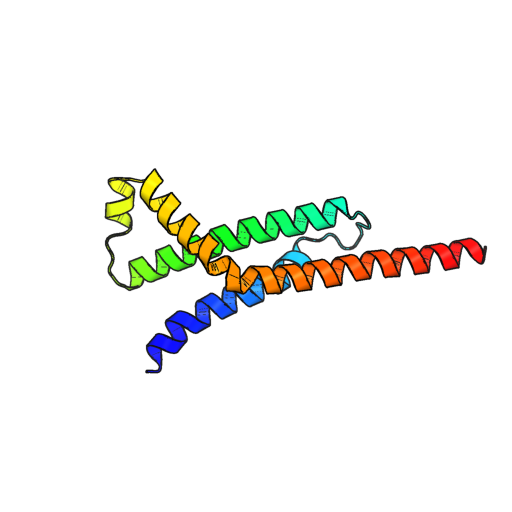 . MET A 1 85 ? 4.030 4.845 -6.074 1.00 90.06 85 MET A C 1
ATOM 636 O O . MET A 1 85 ? 2.859 5.159 -6.289 1.00 90.06 85 MET A O 1
ATOM 640 N N . GLY A 1 86 ? 4.365 3.967 -5.125 1.00 88.94 86 GLY A N 1
ATOM 641 C CA . GLY A 1 86 ? 3.387 3.349 -4.236 1.00 88.94 86 GLY A CA 1
ATOM 642 C C . GLY A 1 86 ? 2.595 4.380 -3.424 1.00 88.94 86 GLY A C 1
ATOM 643 O O . GLY A 1 86 ? 1.376 4.268 -3.310 1.00 88.94 86 GLY A O 1
ATOM 644 N N . LEU A 1 87 ? 3.251 5.433 -2.936 1.00 91.75 87 LEU A N 1
ATOM 645 C CA . LEU A 1 87 ? 2.600 6.514 -2.199 1.00 91.75 87 LEU A CA 1
ATOM 646 C C . LEU A 1 87 ? 1.670 7.341 -3.094 1.00 91.75 87 LEU A C 1
ATOM 648 O O . LEU A 1 87 ? 0.565 7.669 -2.679 1.00 91.75 87 LEU A O 1
ATOM 652 N N . LEU A 1 88 ? 2.069 7.643 -4.332 1.00 92.12 88 LEU A N 1
ATOM 653 C CA . LEU A 1 88 ? 1.205 8.340 -5.292 1.00 92.12 88 LEU A CA 1
ATOM 654 C C . LEU A 1 88 ? -0.054 7.526 -5.620 1.00 92.12 88 LEU A C 1
ATOM 656 O O . LEU A 1 88 ? -1.134 8.095 -5.768 1.00 92.12 88 LEU A O 1
ATOM 660 N N . SER A 1 89 ? 0.054 6.196 -5.649 1.00 89.56 89 SER A N 1
ATOM 661 C CA . SER A 1 89 ? -1.107 5.317 -5.832 1.00 89.56 89 SER A CA 1
ATOM 662 C C . SER A 1 89 ? -2.078 5.308 -4.643 1.00 89.56 89 SER A C 1
ATOM 664 O O . SER A 1 89 ? -3.194 4.805 -4.776 1.00 89.56 89 SER A O 1
ATOM 666 N N . ALA A 1 90 ? -1.716 5.915 -3.503 1.00 91.12 90 ALA A N 1
ATOM 667 C CA . ALA A 1 90 ? -2.606 6.051 -2.351 1.00 91.12 90 ALA A CA 1
ATOM 668 C C . ALA A 1 90 ? -3.895 6.804 -2.673 1.00 91.12 90 ALA A C 1
ATOM 670 O O . ALA A 1 90 ? -4.905 6.562 -2.023 1.00 91.12 90 ALA A O 1
ATOM 671 N N . ILE A 1 91 ? -3.913 7.630 -3.722 1.00 91.38 91 ILE A N 1
ATOM 672 C CA . ILE A 1 91 ? -5.149 8.251 -4.212 1.00 91.38 91 ILE A CA 1
ATOM 673 C C . ILE A 1 91 ? -6.242 7.221 -4.552 1.00 91.38 91 ILE A C 1
ATOM 675 O O . ILE A 1 91 ? -7.425 7.525 -4.443 1.00 91.38 91 ILE A O 1
ATOM 679 N N . VAL A 1 92 ? -5.851 5.995 -4.916 1.00 87.81 92 VAL A N 1
ATOM 680 C CA . VAL A 1 92 ? -6.761 4.893 -5.242 1.00 87.81 92 VAL A CA 1
ATOM 681 C C . VAL A 1 92 ? -7.190 4.144 -3.983 1.00 87.81 92 VAL A C 1
ATOM 683 O O . VAL A 1 92 ? -8.381 3.949 -3.749 1.00 87.81 92 VAL A O 1
ATOM 686 N N . TRP A 1 93 ? -6.233 3.699 -3.166 1.00 88.19 93 TRP A N 1
ATOM 687 C CA . TRP A 1 93 ? -6.526 2.774 -2.069 1.00 88.19 93 TRP A CA 1
ATOM 688 C C . TRP A 1 93 ? -6.842 3.463 -0.737 1.00 88.19 93 TRP A C 1
ATOM 690 O O . TRP A 1 93 ? -7.566 2.892 0.077 1.00 88.19 93 TRP A O 1
ATOM 700 N N . ALA A 1 94 ? -6.355 4.684 -0.492 1.00 90.69 94 ALA A N 1
ATOM 701 C CA . ALA A 1 94 ? -6.585 5.384 0.772 1.00 90.69 94 ALA A CA 1
ATOM 702 C C . ALA A 1 94 ? -8.065 5.732 1.013 1.00 90.69 94 ALA A C 1
ATOM 704 O O . ALA A 1 94 ? -8.517 5.528 2.139 1.00 90.69 94 ALA A O 1
ATOM 705 N N . PRO A 1 95 ? -8.862 6.169 0.012 1.00 92.25 95 PRO A N 1
ATOM 706 C CA . PRO A 1 95 ? -10.299 6.372 0.202 1.00 92.25 95 PRO A CA 1
ATOM 707 C C . PRO A 1 95 ? -11.031 5.077 0.573 1.00 92.25 95 PRO A C 1
ATOM 709 O O . PRO A 1 95 ? -11.870 5.073 1.470 1.00 92.25 95 PRO A O 1
ATOM 712 N N . VAL A 1 96 ? -10.675 3.960 -0.069 1.00 90.00 96 VAL A N 1
ATOM 713 C CA . VAL A 1 96 ? -11.259 2.640 0.222 1.00 90.00 96 VAL A CA 1
ATOM 714 C C . VAL A 1 96 ? -10.921 2.208 1.648 1.00 90.00 96 VAL A C 1
ATOM 716 O O . VAL A 1 96 ? -11.805 1.790 2.398 1.00 90.00 96 VAL A O 1
ATOM 719 N N . LEU A 1 97 ? -9.659 2.378 2.053 1.00 89.50 97 LEU A N 1
ATOM 720 C CA . LEU A 1 97 ? -9.213 2.103 3.415 1.00 89.50 97 LEU A CA 1
ATOM 721 C C . LEU A 1 97 ? -9.934 2.991 4.439 1.00 89.50 97 LEU A C 1
ATOM 723 O O . LEU A 1 97 ? -10.346 2.499 5.487 1.00 89.50 97 LEU A O 1
ATOM 727 N N . ALA A 1 98 ? -10.117 4.279 4.138 1.00 88.81 98 ALA A N 1
ATOM 728 C CA . ALA A 1 98 ? -10.813 5.221 5.008 1.00 88.81 98 ALA A CA 1
ATOM 729 C C . ALA A 1 98 ? -12.285 4.830 5.212 1.00 88.81 98 ALA A C 1
ATOM 731 O O . ALA A 1 98 ? -12.762 4.831 6.346 1.00 88.81 98 ALA A O 1
ATOM 732 N N . LEU A 1 99 ? -12.983 4.429 4.145 1.00 87.88 99 LEU A N 1
ATOM 733 C CA . LEU A 1 99 ? -14.360 3.931 4.227 1.00 87.88 99 LEU A CA 1
ATOM 734 C C . LEU A 1 99 ? -14.447 2.636 5.045 1.00 87.88 99 LEU A C 1
ATOM 736 O O . LEU A 1 99 ? -15.315 2.511 5.910 1.00 87.88 99 LEU A O 1
ATOM 740 N N . GLY A 1 100 ? -13.525 1.694 4.820 1.00 84.56 100 GLY A N 1
ATOM 741 C CA . GLY A 1 100 ? -13.453 0.449 5.587 1.00 84.56 100 GLY A CA 1
ATOM 742 C C . GLY A 1 100 ? -13.195 0.695 7.076 1.00 84.56 100 GLY A C 1
ATOM 743 O O . GLY A 1 100 ? -13.872 0.126 7.933 1.00 84.56 100 GLY A O 1
ATOM 744 N N . TRP A 1 101 ? -12.265 1.598 7.391 1.00 86.31 101 TRP A N 1
ATOM 745 C CA . TRP A 1 101 ? -11.967 2.012 8.761 1.00 86.31 101 TRP A CA 1
ATOM 746 C C . TRP A 1 101 ? -13.159 2.695 9.432 1.00 86.31 101 TRP A C 1
ATOM 748 O O . TRP A 1 101 ? -13.498 2.353 10.563 1.00 86.31 101 TRP A O 1
ATOM 758 N N . TYR A 1 102 ? -13.831 3.610 8.730 1.00 85.75 102 TYR A N 1
ATOM 759 C CA . TYR A 1 102 ? -14.993 4.321 9.257 1.00 85.75 102 TYR A CA 1
ATOM 760 C C . TYR A 1 102 ? -16.156 3.366 9.556 1.00 85.75 102 TYR A C 1
ATOM 762 O O . TYR A 1 102 ? -16.741 3.419 10.637 1.00 85.75 102 TYR A O 1
ATOM 770 N N . GLY A 1 103 ? -16.436 2.419 8.654 1.00 83.38 103 GLY A N 1
ATOM 771 C CA . GLY A 1 103 ? -17.450 1.389 8.887 1.00 83.38 103 GLY A CA 1
ATOM 772 C C . GLY A 1 103 ? -17.125 0.487 10.084 1.00 83.38 103 GLY A C 1
ATOM 773 O O . GLY A 1 103 ? -18.021 0.100 10.836 1.00 83.38 103 GLY A O 1
ATOM 774 N N . LEU A 1 104 ? -15.846 0.171 10.306 1.00 81.00 104 LEU A N 1
ATOM 775 C CA . LEU A 1 104 ? -15.404 -0.567 11.492 1.00 81.00 104 LEU A CA 1
ATOM 776 C C . LEU A 1 104 ? -15.516 0.269 12.776 1.00 81.00 104 LEU A C 1
ATOM 778 O O . LEU A 1 104 ? -15.947 -0.263 13.799 1.00 81.00 104 LEU A O 1
ATOM 782 N N . ALA A 1 105 ? -15.195 1.565 12.728 1.00 84.44 105 ALA A N 1
ATOM 783 C CA . ALA A 1 105 ? -15.356 2.479 13.859 1.00 84.44 105 ALA A CA 1
ATOM 784 C C . ALA A 1 105 ? -16.822 2.558 14.313 1.00 84.44 105 ALA A C 1
ATOM 786 O O . ALA A 1 105 ? -17.109 2.371 15.498 1.00 84.44 105 ALA A O 1
ATOM 787 N N . GLN A 1 106 ? -17.750 2.720 13.362 1.00 83.25 106 GLN A N 1
ATOM 788 C CA . GLN A 1 106 ? -19.189 2.755 13.641 1.00 83.25 106 GLN A CA 1
ATOM 789 C C . GLN A 1 106 ? -19.695 1.457 14.286 1.00 83.25 106 GLN A C 1
ATOM 791 O O . GLN A 1 106 ? -20.506 1.494 15.210 1.00 83.25 106 GLN A O 1
ATOM 796 N N . ARG A 1 107 ? -19.193 0.293 13.850 1.00 80.75 107 ARG A N 1
ATOM 797 C CA . ARG A 1 107 ? -19.560 -1.003 14.452 1.00 80.75 107 ARG A CA 1
ATOM 798 C C . ARG A 1 107 ? -19.157 -1.097 15.924 1.00 80.75 107 ARG A C 1
ATOM 800 O O . ARG A 1 107 ? -19.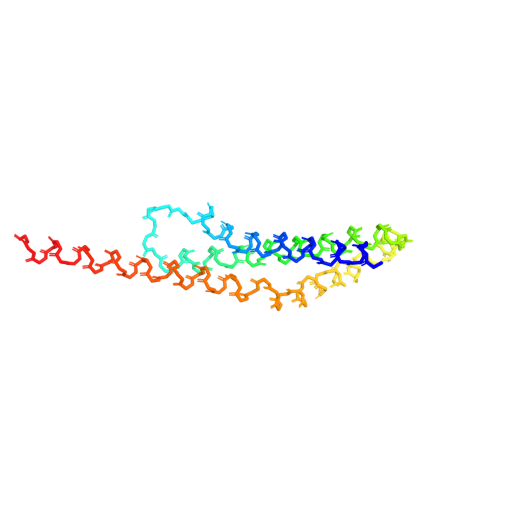903 -1.665 16.716 1.00 80.75 107 ARG A O 1
ATOM 807 N N . ILE A 1 108 ? -18.000 -0.550 16.304 1.00 80.19 108 ILE A N 1
ATOM 808 C CA . ILE A 1 108 ? -17.557 -0.541 17.707 1.00 80.19 108 ILE A CA 1
ATOM 809 C C . ILE A 1 108 ? -18.484 0.338 18.557 1.00 80.19 108 ILE A C 1
ATOM 811 O O . ILE A 1 108 ? -18.838 -0.056 19.666 1.00 80.19 108 ILE A O 1
ATOM 815 N N . GLU A 1 109 ? -18.887 1.506 18.055 1.00 81.62 109 GLU A N 1
ATOM 816 C CA . GLU A 1 109 ? -19.823 2.399 18.755 1.00 81.62 109 GLU A CA 1
ATOM 817 C C . GLU A 1 109 ? -21.200 1.760 18.937 1.00 81.62 109 GLU A C 1
ATOM 819 O O . GLU A 1 109 ? -21.725 1.752 20.049 1.00 81.62 109 GLU A O 1
ATOM 824 N N . GLN A 1 110 ? -21.741 1.125 17.895 1.00 82.25 110 GLN A N 1
ATOM 825 C CA . GLN A 1 110 ? -23.010 0.396 17.987 1.00 82.25 110 GLN A CA 1
ATOM 826 C C . GLN A 1 110 ? -22.965 -0.719 19.039 1.00 82.25 110 GLN A C 1
ATOM 828 O O . GLN A 1 110 ? -23.902 -0.866 19.820 1.00 82.25 110 GLN A O 1
ATOM 833 N N . LEU A 1 111 ? -21.867 -1.482 19.100 1.00 80.50 111 LEU A N 1
ATOM 834 C CA . LEU A 1 111 ? -21.700 -2.529 20.110 1.00 80.50 111 LEU A CA 1
ATOM 835 C C . LEU A 1 111 ? -21.667 -1.955 21.532 1.00 80.50 111 LEU A C 1
ATOM 837 O O . LEU A 1 111 ? -22.302 -2.522 22.414 1.00 80.50 111 LEU A O 1
ATOM 841 N N . LYS A 1 112 ? -20.991 -0.818 21.743 1.00 80.38 112 LYS A N 1
ATOM 842 C CA . LYS A 1 112 ? -20.964 -0.144 23.052 1.00 80.38 112 LYS A CA 1
ATOM 843 C C . LYS A 1 112 ? -22.354 0.307 23.498 1.00 80.38 112 LYS A C 1
ATOM 845 O O . LYS A 1 112 ? -22.699 0.103 24.656 1.00 80.38 112 LYS A O 1
ATOM 850 N N . HIS A 1 113 ? -23.154 0.871 22.592 1.00 79.31 113 HIS A N 1
ATOM 851 C CA . HIS A 1 113 ? -24.527 1.274 22.907 1.00 79.31 113 HIS A CA 1
ATOM 852 C C . HIS A 1 113 ? -25.413 0.082 23.296 1.00 79.31 113 HIS A C 1
ATOM 854 O O . HIS A 1 113 ? -26.194 0.182 24.238 1.00 79.31 113 HIS A O 1
ATOM 860 N N . LEU A 1 114 ? -25.266 -1.060 22.615 1.00 80.62 114 LEU A N 1
ATOM 861 C CA . LEU A 1 114 ? -26.014 -2.281 22.939 1.00 80.62 114 LEU A CA 1
ATOM 862 C C . LEU A 1 114 ? -25.624 -2.885 24.294 1.00 80.62 114 LEU A C 1
ATOM 864 O O . LEU A 1 114 ? -26.474 -3.472 24.959 1.00 80.62 114 LEU A O 1
ATOM 868 N N . ASP A 1 115 ? -24.356 -2.777 24.697 1.00 80.50 115 ASP A N 1
ATOM 869 C CA . ASP A 1 115 ? -23.931 -3.235 26.022 1.00 80.50 115 ASP A CA 1
ATOM 870 C C . ASP A 1 115 ? -24.493 -2.341 27.134 1.00 80.50 115 ASP A C 1
ATOM 872 O O . ASP A 1 115 ? -24.981 -2.869 28.126 1.00 80.50 115 ASP A O 1
ATOM 876 N N . GLN A 1 116 ? -24.490 -1.015 26.942 1.00 79.88 116 GLN A N 1
ATOM 877 C CA . GLN A 1 116 ? -25.030 -0.058 27.919 1.00 79.88 116 GLN A CA 1
ATOM 878 C C . GLN A 1 116 ? -26.517 -0.303 28.202 1.00 79.88 116 GLN A C 1
ATOM 880 O O . GLN A 1 116 ? -26.916 -0.379 29.357 1.00 79.88 116 GLN A O 1
ATOM 885 N N . MET A 1 117 ? -27.323 -0.534 27.160 1.00 78.50 117 MET A N 1
ATOM 886 C CA . MET A 1 117 ? -28.750 -0.849 27.328 1.00 78.50 117 MET A CA 1
ATOM 887 C C . MET A 1 117 ? -28.982 -2.137 28.137 1.00 78.50 117 MET A C 1
ATOM 889 O O . MET A 1 117 ? -29.940 -2.229 28.890 1.00 78.50 117 MET A O 1
ATOM 893 N N . ARG A 1 118 ? -28.098 -3.138 28.010 1.00 79.69 118 ARG A N 1
ATOM 894 C CA . ARG A 1 118 ? -28.198 -4.390 28.782 1.00 79.69 118 ARG A CA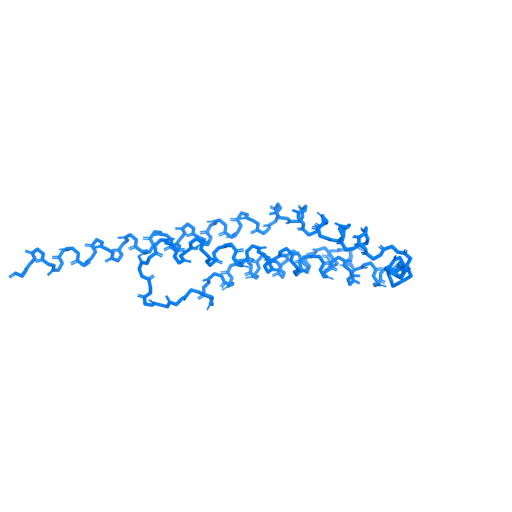 1
ATOM 895 C C . ARG A 1 118 ? -27.787 -4.241 30.245 1.00 79.69 118 ARG A C 1
ATOM 897 O O . ARG A 1 118 ? -28.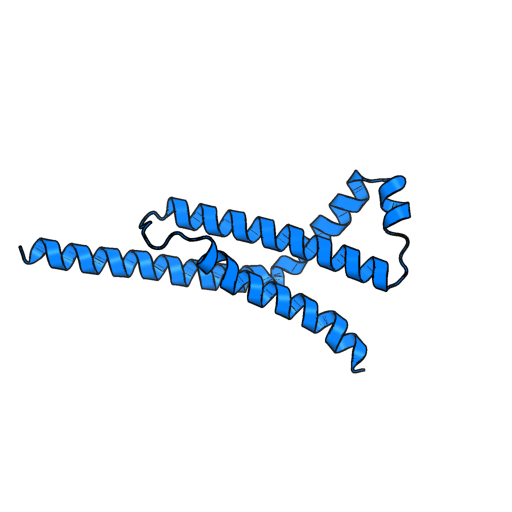157 -5.097 31.044 1.00 79.69 118 ARG A O 1
ATOM 904 N N . GLU A 1 119 ? -26.957 -3.252 30.563 1.00 76.25 119 GLU A N 1
ATOM 905 C CA . GLU A 1 119 ? -26.565 -2.938 31.939 1.00 76.25 119 GLU A CA 1
ATOM 906 C C . GLU A 1 119 ? -27.650 -2.123 32.652 1.00 76.25 119 GLU A C 1
ATOM 908 O O . GLU A 1 119 ? -27.910 -2.411 33.813 1.00 76.25 119 GLU A O 1
ATOM 913 N N . ASP A 1 120 ? -28.332 -1.204 31.959 1.00 74.50 120 ASP A N 1
ATOM 914 C CA . ASP A 1 120 ? -29.445 -0.416 32.523 1.00 74.50 120 ASP A CA 1
ATOM 915 C C . ASP A 1 120 ? -30.709 -1.258 32.816 1.00 74.50 120 ASP A C 1
ATOM 917 O O . ASP A 1 120 ? -31.485 -0.916 33.707 1.00 74.50 120 ASP A O 1
ATOM 921 N N . ASP A 1 121 ? -30.914 -2.368 32.09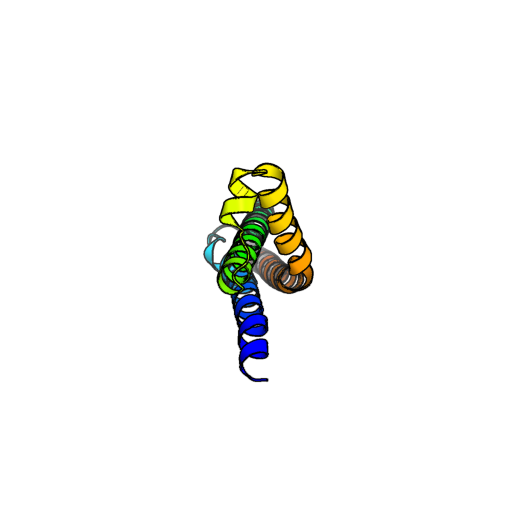6 1.00 72.44 121 ASP A N 1
ATOM 922 C CA . ASP A 1 121 ? -32.048 -3.294 32.286 1.00 72.44 121 ASP A CA 1
ATOM 923 C C . ASP A 1 121 ? -31.842 -4.323 33.430 1.00 72.44 121 ASP A C 1
ATOM 925 O O . ASP A 1 121 ? -32.725 -5.156 33.673 1.00 72.44 121 ASP A O 1
ATOM 929 N N . ARG A 1 122 ? -30.682 -4.330 34.107 1.00 62.62 122 ARG A N 1
ATOM 930 C CA . ARG A 1 122 ? -30.334 -5.272 35.194 1.00 62.62 122 ARG A CA 1
ATOM 931 C C . ARG A 1 122 ? -30.372 -4.630 36.574 1.00 62.62 122 ARG A C 1
ATOM 933 O O . ARG A 1 122 ? -30.820 -5.342 37.501 1.00 62.62 122 ARG A O 1
#

Organism: NCBI:txid1519096

Radius of gyration: 19.49 Å; chains: 1; bounding box: 56×18×62 Å

Secondary structure (DSSP, 8-state):
-HHHHHHHHHHHHHHHHHHHHHHHHHS-TT---HHHHHHHHHHHHHHHHHHHHHHHHHHHHHTT--HHHHHHH-HHHHHHHHHHHHHHTHHHHHHHHHHHHHHHHHHHHHHHHHHHHHHHT-

Foldseek 3Di:
DVVVCCLPVVLLVVLLVLLQVQLVVQDDPPDLDPVSLVVSLVVSLVVQLVSQLVSVVVSCVVVVHVLVVCCVVPVVVSSVVSSVSSVVCCVRRVVSNVVNSVVVNVVSVVVVVVVVVVVVVD